Protein AF-A0A243AFG1-F1 (afdb_monomer)

Solvent-accessible surface area (backbone atoms only — not comparable to full-atom values): 8246 Å² total; per-residue (Å²): 120,69,46,81,43,47,43,67,57,54,41,49,50,52,52,47,51,39,53,42,31,21,44,59,58,39,50,48,55,39,32,75,71,77,38,60,97,51,70,95,40,95,46,45,42,88,86,75,43,73,76,67,78,45,57,26,63,55,66,57,64,52,21,60,51,42,51,52,29,48,79,69,71,42,40,67,60,50,54,55,54,48,70,57,55,64,45,61,28,85,94,53,64,58,50,54,68,64,43,66,40,70,70,80,84,81,62,89,82,59,50,35,62,66,21,51,54,48,36,55,53,51,52,51,42,44,75,74,70,48,55,67,67,60,50,33,56,53,35,33,62,74,74,96

Radius of gyration: 15.35 Å; Cα contacts (8 Å, |Δi|>4): 179; chains: 1; bounding box: 37×32×43 Å

Organism: NCBI:txid339658

Foldseek 3Di:
DKDKD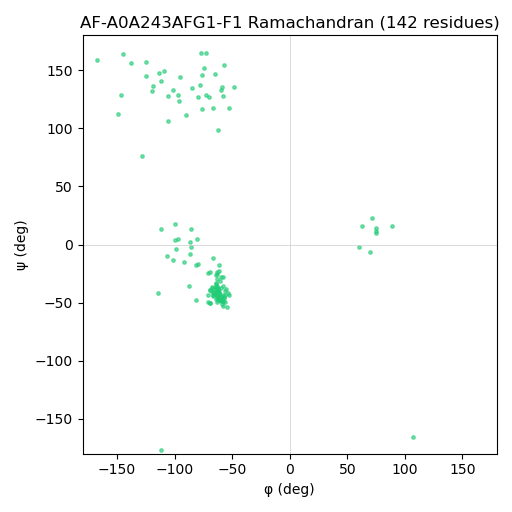FQVVVLVLLVVLCVFQQVVLVQLLQLVLVHAPCPPPPQQDRSRGGNDDGLLNSLDDQLLRCVLCVVVVNNVVSNVQSVQFPQNDDVGRPTDRMGIGRDRDDSPPGHHPSNVVSSVVSVVCVVVVHDPVVVRVVSNVVRD

pLDDT: mean 92.77, std 6.12, range [70.06, 98.12]

Sequence (144 aa):
MSIEVKKEDIIQHGMEIFRSIGAHHVCNVCIKSGNSCCFSCQHLQDGVGCQKRNTACTAWLCGIQSFLFDQIGLLDEWNSFWSEIPGQMFRRDSTPDNVRIKSFIDMKKLDSRGGLLLVERLNSYIQEGGDIGKLERHLSKTYN

Mean predicted aligned error: 3.52 Å

Secondary structure (DSSP, 8-state):
--EEEEHHHHHHHHHHHHHHTTHHHHHHHHHHTT--TTTT-TTEETTTEES---HHHHHPPPHHHHHHHHHTT-HHHHHHHHHT-TT--TTS----SEEEES-PPP-TT--SHHHHHHHHHHHHHHHTT--HHHHHHHHHHHH-

Structure (mmCIF, N/CA/C/O backbone):
data_AF-A0A243AFG1-F1
#
_entry.id   AF-A0A243AFG1-F1
#
loop_
_atom_site.group_PDB
_atom_site.id
_atom_site.type_symbol
_atom_site.label_atom_id
_atom_site.label_alt_id
_atom_site.label_comp_id
_atom_site.label_asym_id
_atom_site.label_entity_id
_atom_site.label_seq_id
_atom_site.pdbx_PDB_ins_code
_atom_site.Cartn_x
_atom_site.Cartn_y
_atom_site.Cartn_z
_atom_site.occupancy
_atom_site.B_iso_or_equiv
_atom_site.auth_seq_id
_atom_site.auth_comp_id
_atom_site.auth_asym_id
_atom_site.auth_atom_id
_atom_site.pdbx_PDB_model_num
ATOM 1 N N . MET A 1 1 ? -21.132 -4.602 17.134 1.00 80.56 1 MET A N 1
ATOM 2 C CA . MET A 1 1 ? -20.334 -4.360 18.356 1.00 80.56 1 MET A CA 1
ATOM 3 C C . MET A 1 1 ? -19.029 -3.726 17.905 1.00 80.56 1 MET A C 1
ATOM 5 O O . MET A 1 1 ? -18.536 -4.153 16.871 1.00 80.56 1 MET A O 1
ATOM 9 N N . SER A 1 2 ? -18.536 -2.688 18.580 1.00 92.06 2 SER A N 1
ATOM 10 C CA . SER A 1 2 ? -17.247 -2.051 18.266 1.00 92.06 2 SER A CA 1
ATOM 11 C C . SER A 1 2 ? -16.270 -2.273 19.414 1.00 92.06 2 SER A C 1
ATOM 13 O O . SER A 1 2 ? -16.694 -2.289 20.570 1.00 92.06 2 SER A O 1
ATOM 15 N N . ILE A 1 3 ? -14.989 -2.390 19.099 1.00 95.81 3 ILE A N 1
ATOM 16 C CA . ILE A 1 3 ? -13.885 -2.488 20.051 1.00 95.81 3 ILE A CA 1
ATOM 17 C C . ILE A 1 3 ? -13.072 -1.195 20.028 1.00 95.81 3 ILE A C 1
ATOM 19 O O . ILE A 1 3 ? -13.001 -0.528 18.999 1.00 95.81 3 ILE A O 1
ATOM 23 N N . GLU A 1 4 ? -12.481 -0.834 21.161 1.00 97.50 4 GLU A N 1
ATOM 24 C CA . GLU A 1 4 ? -11.550 0.288 21.261 1.00 97.50 4 GLU A CA 1
ATOM 25 C C . GLU A 1 4 ? -10.118 -0.242 21.173 1.00 97.50 4 GLU A C 1
ATOM 27 O O . GLU A 1 4 ? -9.767 -1.201 21.860 1.00 97.50 4 GLU A O 1
ATOM 32 N N . VAL A 1 5 ? -9.317 0.345 20.288 1.00 97.38 5 VAL A N 1
ATOM 33 C CA . VAL A 1 5 ? -7.955 -0.102 19.970 1.00 97.38 5 VAL A CA 1
ATOM 34 C C . VAL A 1 5 ? -7.024 1.097 19.848 1.00 97.38 5 VAL A C 1
ATOM 36 O O . VAL A 1 5 ? -7.477 2.206 19.550 1.00 97.38 5 VAL A O 1
ATOM 39 N N . LYS A 1 6 ? -5.719 0.889 20.043 1.00 97.50 6 LYS A N 1
ATOM 40 C CA . LYS A 1 6 ? -4.739 1.961 19.857 1.00 97.50 6 LYS A CA 1
ATOM 41 C C . LYS A 1 6 ? -4.489 2.213 18.376 1.00 97.50 6 LYS A C 1
ATOM 43 O O . LYS A 1 6 ? -4.456 1.284 17.567 1.00 97.50 6 LYS A O 1
ATOM 48 N N . LYS A 1 7 ? -4.238 3.471 18.024 1.00 95.38 7 LYS A N 1
ATOM 49 C CA . LYS A 1 7 ? -3.819 3.882 16.676 1.00 95.38 7 LYS A CA 1
ATOM 50 C C . LYS A 1 7 ? -2.595 3.107 16.189 1.00 95.38 7 LYS A C 1
ATOM 52 O O . LYS A 1 7 ? -2.541 2.699 15.032 1.00 95.38 7 LYS A O 1
ATOM 57 N N . GLU A 1 8 ? -1.618 2.893 17.062 1.00 94.94 8 GLU A N 1
ATOM 58 C CA . GLU A 1 8 ? -0.391 2.170 16.731 1.00 94.94 8 GLU A CA 1
ATOM 59 C C . GLU A 1 8 ? -0.685 0.717 16.344 1.00 94.94 8 GLU A C 1
ATOM 61 O O . GLU A 1 8 ? -0.089 0.220 15.390 1.00 94.94 8 GLU A O 1
ATOM 66 N N . ASP A 1 9 ? -1.651 0.074 17.006 1.00 97.00 9 ASP A N 1
ATOM 67 C CA . ASP A 1 9 ? -2.072 -1.295 16.694 1.00 97.00 9 ASP A CA 1
ATOM 68 C C . ASP A 1 9 ? -2.765 -1.358 15.321 1.00 97.00 9 ASP A C 1
ATOM 70 O O . ASP A 1 9 ? -2.541 -2.293 14.556 1.00 97.00 9 ASP A O 1
ATOM 74 N N . ILE A 1 10 ? -3.543 -0.330 14.951 1.00 96.81 10 ILE A N 1
ATOM 75 C CA . ILE A 1 10 ? -4.162 -0.211 13.617 1.00 96.81 10 ILE A CA 1
ATOM 76 C C . ILE A 1 10 ? -3.102 -0.068 12.520 1.00 96.81 10 ILE A C 1
ATOM 78 O O . ILE A 1 10 ? -3.161 -0.757 11.498 1.00 96.81 10 ILE A O 1
ATOM 82 N N . ILE A 1 11 ? -2.118 0.813 12.725 1.00 95.19 11 ILE A N 1
ATOM 83 C CA . ILE A 1 11 ? -1.006 0.996 11.783 1.00 95.19 11 ILE A CA 1
ATOM 84 C C . ILE A 1 11 ? -0.215 -0.309 11.655 1.00 95.19 11 ILE A C 1
ATOM 86 O O . ILE A 1 11 ? 0.086 -0.738 10.540 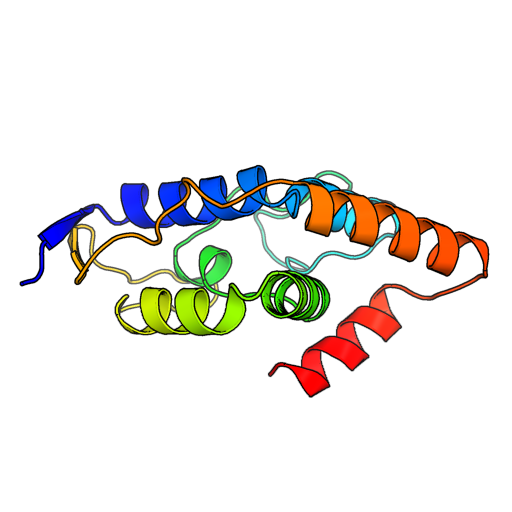1.00 95.19 11 ILE A O 1
ATOM 90 N N . GLN A 1 12 ? 0.095 -0.956 12.780 1.00 96.50 12 GLN A N 1
ATOM 91 C CA . GLN A 1 12 ? 0.848 -2.205 12.807 1.00 96.50 12 GLN A CA 1
ATOM 92 C C . GLN A 1 12 ? 0.096 -3.329 12.082 1.00 96.50 12 GLN A C 1
ATOM 94 O O . GLN A 1 12 ? 0.692 -3.990 11.232 1.00 96.50 12 GLN A O 1
ATOM 99 N N . HIS A 1 13 ? -1.212 -3.470 12.313 1.00 97.62 13 HIS A N 1
ATOM 100 C CA . HIS A 1 13 ? -2.072 -4.431 11.612 1.00 97.62 13 HIS A CA 1
ATOM 101 C C . HIS A 1 13 ? -2.066 -4.212 10.097 1.00 97.62 13 HIS A C 1
ATOM 103 O O . HIS A 1 13 ? -1.829 -5.139 9.322 1.00 97.62 13 HIS A O 1
ATOM 109 N N . GLY A 1 14 ? -2.240 -2.962 9.654 1.00 96.56 14 GLY A N 1
ATOM 110 C CA . GLY A 1 14 ? -2.146 -2.614 8.237 1.00 96.56 14 GLY A CA 1
ATOM 111 C C . GLY A 1 14 ? -0.794 -3.011 7.639 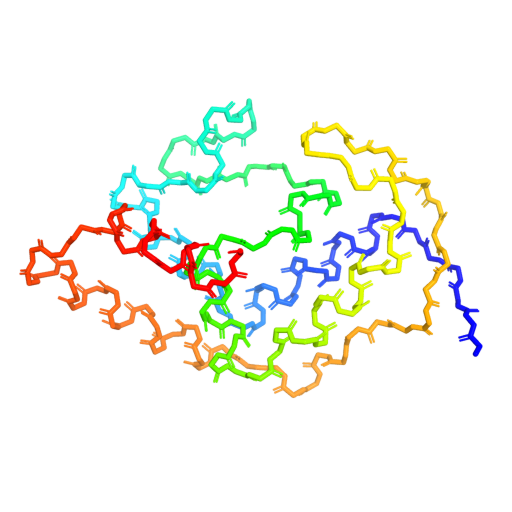1.00 96.56 14 GLY A C 1
ATOM 112 O O . GLY A 1 14 ? -0.730 -3.645 6.588 1.00 96.56 14 GLY A O 1
ATOM 113 N N . MET A 1 15 ? 0.301 -2.703 8.334 1.00 95.38 15 MET A N 1
ATOM 114 C CA . MET A 1 15 ? 1.653 -3.064 7.898 1.00 95.38 15 MET A CA 1
ATOM 115 C C . MET A 1 15 ? 1.893 -4.574 7.849 1.00 95.38 15 MET A C 1
ATOM 117 O O . MET A 1 15 ? 2.623 -5.051 6.976 1.00 95.38 15 MET A O 1
ATOM 121 N N . GLU A 1 16 ? 1.292 -5.335 8.755 1.00 97.00 16 GLU A N 1
ATOM 122 C CA . GLU A 1 16 ? 1.363 -6.792 8.743 1.00 97.00 16 GLU A CA 1
ATOM 123 C C . GLU A 1 16 ? 0.599 -7.390 7.566 1.00 97.00 16 GLU A C 1
ATOM 125 O O . GLU A 1 16 ? 1.135 -8.279 6.911 1.00 97.00 16 GLU A O 1
ATOM 130 N N . ILE A 1 17 ? -0.563 -6.842 7.198 1.00 97.69 17 ILE A N 1
ATOM 131 C CA . ILE A 1 17 ? -1.267 -7.225 5.965 1.00 97.69 17 ILE A CA 1
ATOM 132 C C . ILE A 1 17 ? -0.359 -7.030 4.748 1.00 97.69 17 ILE A C 1
ATOM 134 O O . ILE A 1 17 ? -0.164 -7.971 3.979 1.00 97.69 17 ILE A O 1
ATOM 138 N N . PHE A 1 18 ? 0.276 -5.858 4.609 1.00 95.81 18 PHE A N 1
ATOM 139 C CA . PHE A 1 18 ? 1.233 -5.588 3.524 1.00 95.81 18 PHE A CA 1
ATOM 140 C C . PHE A 1 18 ? 2.373 -6.623 3.465 1.00 95.81 18 PHE A C 1
ATOM 142 O O . PHE A 1 18 ? 2.822 -7.004 2.378 1.00 95.81 18 PHE A O 1
ATOM 149 N N . ARG A 1 19 ? 2.874 -7.076 4.621 1.00 95.38 19 ARG A N 1
ATOM 150 C CA . ARG A 1 19 ? 3.908 -8.121 4.685 1.00 95.38 19 ARG A CA 1
ATOM 151 C C . ARG A 1 19 ? 3.351 -9.471 4.249 1.00 95.38 19 ARG A C 1
ATOM 153 O O . ARG A 1 19 ? 3.939 -10.088 3.362 1.00 95.38 19 ARG A O 1
ATOM 160 N N . SER A 1 20 ? 2.214 -9.873 4.809 1.00 97.62 20 SER A N 1
ATOM 161 C CA . SER A 1 20 ? 1.562 -11.161 4.564 1.00 97.62 20 SER A CA 1
ATOM 162 C C . SER A 1 20 ? 1.188 -11.370 3.101 1.00 97.62 20 SER A C 1
ATOM 164 O O . SER A 1 20 ? 1.376 -12.467 2.590 1.00 97.62 20 SER A O 1
ATOM 166 N N . ILE A 1 21 ? 0.755 -10.319 2.396 1.00 97.88 21 ILE A N 1
ATOM 167 C CA . ILE A 1 21 ? 0.397 -10.405 0.968 1.00 97.88 21 ILE A CA 1
ATOM 168 C C . ILE A 1 21 ? 1.586 -10.208 0.013 1.00 97.88 21 ILE A C 1
ATOM 170 O O . ILE A 1 21 ? 1.415 -10.175 -1.203 1.00 97.88 21 ILE A O 1
ATOM 174 N N . GLY A 1 22 ? 2.807 -10.034 0.533 1.00 96.50 22 GLY A N 1
ATOM 175 C CA . GLY A 1 22 ? 4.009 -9.838 -0.286 1.00 96.50 22 GLY A CA 1
ATOM 176 C C . GLY A 1 22 ? 4.141 -8.447 -0.925 1.00 96.50 22 GLY A C 1
ATOM 177 O O . GLY A 1 22 ? 5.028 -8.233 -1.751 1.00 96.50 22 GLY A O 1
ATOM 178 N N . ALA A 1 23 ? 3.325 -7.466 -0.529 1.00 95.25 23 ALA A N 1
ATOM 179 C CA . ALA A 1 23 ? 3.346 -6.120 -1.108 1.00 95.25 23 ALA A CA 1
ATOM 180 C C . ALA A 1 23 ? 4.676 -5.376 -0.875 1.00 95.25 23 ALA A C 1
ATOM 182 O O . ALA A 1 23 ? 5.068 -4.521 -1.665 1.00 95.25 23 ALA A O 1
ATOM 183 N N . HIS A 1 24 ? 5.418 -5.722 0.178 1.00 92.06 24 HIS A N 1
ATOM 184 C CA . HIS A 1 24 ? 6.757 -5.179 0.422 1.00 92.06 24 HIS A CA 1
ATOM 185 C C . HIS A 1 24 ? 7.773 -5.566 -0.671 1.00 92.06 24 HIS A C 1
ATOM 187 O O . HIS A 1 24 ? 8.633 -4.753 -1.017 1.00 92.06 24 HIS A O 1
ATOM 193 N N . HIS A 1 25 ? 7.653 -6.755 -1.274 1.00 95.19 25 HIS A N 1
ATOM 194 C CA . HIS A 1 25 ? 8.477 -7.137 -2.423 1.00 95.19 25 HIS A CA 1
ATOM 195 C C . HIS A 1 25 ? 8.108 -6.327 -3.671 1.00 95.19 25 HIS A C 1
ATOM 197 O O . HIS A 1 25 ? 8.999 -5.881 -4.391 1.00 95.19 25 HIS A O 1
ATOM 203 N N . VAL A 1 26 ? 6.814 -6.066 -3.881 1.00 95.69 26 VAL A N 1
ATOM 204 C CA . VAL A 1 26 ? 6.317 -5.210 -4.971 1.00 95.69 26 VAL A CA 1
ATOM 205 C C . VAL A 1 26 ? 6.877 -3.792 -4.839 1.00 95.69 26 VAL A C 1
ATOM 207 O O . VAL A 1 26 ? 7.451 -3.260 -5.788 1.00 95.69 26 VAL A O 1
ATOM 210 N N . CYS A 1 27 ? 6.819 -3.207 -3.639 1.00 92.81 27 CYS A N 1
ATOM 211 C CA . CYS A 1 27 ? 7.425 -1.903 -3.362 1.00 92.81 27 CYS A CA 1
ATOM 212 C C . CYS A 1 27 ? 8.928 -1.879 -3.683 1.00 92.81 27 CYS A C 1
ATOM 214 O O . CYS A 1 27 ? 9.415 -0.894 -4.232 1.00 92.81 27 CYS A O 1
ATOM 216 N N . ASN A 1 28 ? 9.660 -2.954 -3.374 1.00 92.62 28 ASN A N 1
ATOM 217 C CA . ASN A 1 28 ? 11.095 -3.048 -3.649 1.00 92.62 28 ASN A CA 1
ATOM 218 C C . ASN A 1 28 ? 11.407 -2.980 -5.154 1.00 92.62 28 ASN A C 1
ATOM 220 O O . ASN A 1 28 ? 12.381 -2.340 -5.545 1.00 92.62 28 ASN A O 1
ATOM 224 N N . VAL A 1 29 ? 10.571 -3.585 -6.007 1.00 94.44 29 VAL A N 1
ATOM 225 C CA . VAL A 1 29 ? 10.711 -3.475 -7.471 1.00 94.44 29 VAL A CA 1
ATOM 226 C C . VAL A 1 29 ? 10.562 -2.020 -7.916 1.00 94.44 29 VAL A C 1
ATOM 228 O O . VAL A 1 29 ? 11.408 -1.510 -8.653 1.00 94.44 29 VAL A O 1
ATOM 231 N N . CYS A 1 30 ? 9.539 -1.321 -7.418 1.00 92.56 30 CYS A N 1
ATOM 232 C CA . CYS A 1 30 ? 9.322 0.091 -7.735 1.00 92.56 30 CYS A CA 1
ATOM 233 C C . CYS A 1 30 ? 10.505 0.965 -7.293 1.00 92.56 30 CYS A C 1
ATOM 235 O O . CYS A 1 30 ? 11.023 1.739 -8.098 1.00 92.56 30 CYS A O 1
ATOM 237 N N . ILE A 1 31 ? 10.976 0.790 -6.053 1.00 90.31 31 ILE A N 1
ATOM 238 C CA . ILE A 1 31 ? 12.087 1.560 -5.468 1.00 90.31 31 ILE A CA 1
ATOM 239 C C . ILE A 1 31 ? 13.380 1.355 -6.258 1.00 90.31 31 ILE A C 1
ATOM 241 O O . ILE A 1 31 ? 14.041 2.330 -6.612 1.00 90.31 31 ILE A O 1
ATOM 245 N N . LYS A 1 32 ? 13.721 0.106 -6.598 1.00 89.81 32 LYS A N 1
ATOM 246 C CA . LYS A 1 32 ? 14.893 -0.212 -7.433 1.00 89.81 32 LYS A CA 1
ATOM 247 C C . LYS A 1 32 ? 14.787 0.353 -8.847 1.00 89.81 32 LYS A C 1
ATOM 249 O O . LYS A 1 32 ? 15.806 0.650 -9.458 1.00 89.81 32 LYS A O 1
ATOM 254 N N . SER A 1 33 ? 13.566 0.549 -9.335 1.00 87.00 33 SER A N 1
ATOM 255 C CA . SER A 1 33 ? 13.280 1.194 -10.620 1.00 87.00 33 SER A CA 1
ATOM 256 C C . SER A 1 33 ? 13.216 2.726 -10.517 1.00 87.00 33 SER A C 1
ATOM 258 O O . SER A 1 33 ? 12.683 3.376 -11.413 1.00 87.00 33 SER A O 1
ATOM 260 N N . GLY A 1 34 ? 13.681 3.319 -9.410 1.00 84.62 34 GLY A N 1
ATOM 261 C CA . GLY A 1 34 ? 13.701 4.769 -9.192 1.00 84.62 34 GLY A CA 1
ATOM 262 C C . GLY A 1 34 ? 12.340 5.394 -8.870 1.00 84.62 34 GLY A C 1
ATOM 263 O O . GLY A 1 34 ? 12.199 6.612 -8.931 1.00 84.62 34 GLY A O 1
ATOM 264 N N . ASN A 1 35 ? 11.327 4.589 -8.535 1.00 86.00 35 ASN A N 1
ATOM 265 C C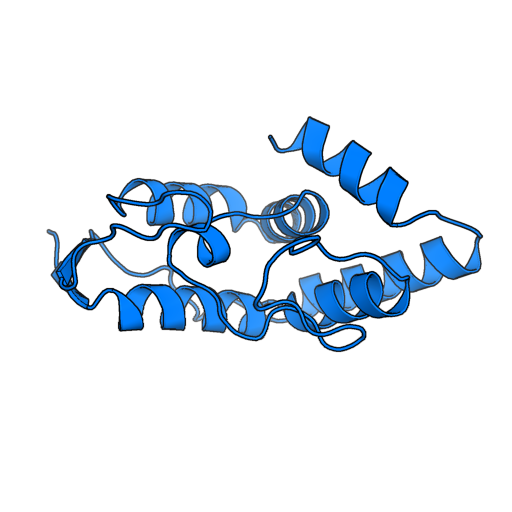A . ASN A 1 35 ? 9.969 5.053 -8.255 1.00 86.00 35 ASN A CA 1
ATOM 266 C C . ASN A 1 35 ? 9.606 4.868 -6.775 1.00 86.00 35 ASN A C 1
ATOM 268 O O . ASN A 1 35 ? 9.907 3.849 -6.162 1.00 86.00 35 ASN A O 1
ATOM 272 N N . SER A 1 36 ? 8.897 5.834 -6.189 1.00 83.19 36 SER A N 1
ATOM 273 C CA . SER A 1 36 ? 8.393 5.723 -4.817 1.00 83.19 36 SER A CA 1
ATOM 274 C C . SER A 1 36 ? 7.062 6.443 -4.665 1.00 83.19 36 SER A C 1
ATOM 276 O O . SER A 1 36 ? 6.952 7.634 -4.951 1.00 83.19 36 SER A O 1
ATOM 278 N N . CYS A 1 37 ? 6.065 5.748 -4.120 1.00 81.50 37 CYS A N 1
ATOM 279 C CA . CYS A 1 37 ? 4.783 6.350 -3.749 1.00 81.50 37 CYS A CA 1
ATOM 280 C C . CYS A 1 37 ? 4.912 7.353 -2.584 1.00 81.50 37 CYS A C 1
ATOM 282 O O . CYS A 1 37 ? 3.996 8.122 -2.313 1.00 81.50 37 CYS A O 1
ATOM 284 N N . CYS A 1 38 ? 6.068 7.391 -1.912 1.00 81.00 38 CYS A N 1
ATOM 285 C CA . CYS A 1 38 ? 6.391 8.343 -0.850 1.00 81.00 38 CYS A CA 1
ATOM 286 C C . CYS A 1 38 ? 7.264 9.514 -1.333 1.00 81.00 38 CYS A C 1
ATOM 288 O O . CYS A 1 38 ? 7.886 10.178 -0.502 1.00 81.00 38 CYS A O 1
ATOM 290 N N . PHE A 1 39 ? 7.342 9.769 -2.645 1.00 80.69 39 PHE A N 1
ATOM 291 C CA . PHE A 1 39 ? 8.142 10.858 -3.215 1.00 80.69 39 PHE A CA 1
ATOM 292 C C . PHE A 1 39 ? 7.892 12.200 -2.498 1.00 80.69 39 PHE A C 1
ATOM 294 O O . PHE A 1 39 ? 6.756 12.553 -2.173 1.00 80.69 39 PHE A O 1
ATOM 301 N N . SER A 1 40 ? 8.967 12.938 -2.202 1.00 79.31 40 SER A N 1
ATOM 302 C CA . SER A 1 40 ? 8.950 14.189 -1.419 1.00 79.31 40 SER A CA 1
ATOM 303 C C . SER A 1 40 ? 8.482 14.067 0.042 1.00 79.31 40 SER A C 1
ATOM 305 O O . SER A 1 40 ? 8.120 15.074 0.651 1.00 79.31 40 SER A O 1
ATOM 307 N N . CYS A 1 41 ? 8.423 12.867 0.625 1.00 83.75 41 CYS A N 1
ATOM 308 C CA . CYS A 1 41 ? 8.226 12.697 2.066 1.00 83.75 41 CYS A CA 1
ATOM 309 C C . CYS A 1 41 ? 9.572 12.786 2.799 1.00 83.75 41 CYS A C 1
ATOM 311 O O . CYS A 1 41 ? 10.517 12.110 2.411 1.00 83.75 41 CYS A O 1
ATOM 313 N N . GLN A 1 42 ? 9.644 13.528 3.909 1.00 85.62 42 GLN A N 1
ATOM 314 C CA . GLN A 1 42 ? 10.859 13.621 4.742 1.00 85.62 42 GLN A CA 1
ATOM 315 C C . GLN A 1 42 ? 11.304 12.278 5.352 1.00 85.62 42 GLN A C 1
ATOM 317 O O . GLN A 1 42 ? 12.426 12.147 5.823 1.00 85.62 42 GLN A O 1
ATOM 322 N N . HIS A 1 43 ? 10.404 11.291 5.389 1.00 86.62 43 HIS A N 1
ATOM 323 C CA . HIS A 1 43 ? 10.682 9.943 5.882 1.00 86.62 43 HIS A CA 1
ATOM 324 C C . HIS A 1 43 ? 11.016 8.961 4.751 1.00 86.62 43 HIS A C 1
ATOM 326 O O . HIS A 1 43 ? 11.120 7.765 5.009 1.00 86.62 43 HIS A O 1
ATOM 332 N N . LEU A 1 44 ? 11.119 9.413 3.498 1.00 84.50 44 LEU A N 1
ATOM 333 C CA . LEU A 1 44 ? 11.610 8.585 2.399 1.00 84.50 44 LEU A CA 1
ATOM 334 C C . LEU A 1 44 ? 13.139 8.545 2.450 1.00 84.50 44 LEU A C 1
ATOM 336 O O . LEU A 1 44 ? 13.783 9.588 2.460 1.00 84.50 44 LEU A O 1
ATOM 340 N N . GLN A 1 45 ? 13.702 7.341 2.446 1.00 86.75 45 GLN A N 1
ATOM 341 C CA . GLN A 1 45 ? 15.125 7.122 2.229 1.00 86.75 45 GLN A CA 1
ATOM 342 C C . GLN A 1 45 ? 15.337 6.549 0.825 1.00 86.75 45 GLN A C 1
ATOM 344 O O . GLN A 1 45 ? 14.711 5.549 0.455 1.00 86.75 45 GLN A O 1
ATOM 349 N N . ASP A 1 46 ? 16.224 7.176 0.055 1.00 80.69 46 ASP A N 1
ATOM 350 C CA . ASP A 1 46 ? 16.528 6.769 -1.316 1.00 80.69 46 ASP A CA 1
ATOM 351 C C . ASP A 1 46 ? 17.045 5.329 -1.372 1.00 80.69 46 ASP A C 1
ATOM 353 O O . ASP A 1 46 ? 17.846 4.898 -0.542 1.00 80.69 46 ASP A O 1
ATOM 357 N N . GLY A 1 47 ? 16.530 4.554 -2.330 1.00 78.50 47 GLY A N 1
ATOM 358 C CA . GLY A 1 47 ? 16.867 3.137 -2.500 1.00 78.50 47 GLY A CA 1
ATOM 359 C C . GLY A 1 47 ? 16.338 2.191 -1.411 1.00 78.50 47 GLY A C 1
ATOM 360 O O . GLY A 1 47 ? 16.453 0.980 -1.574 1.00 78.50 47 GLY A O 1
ATOM 361 N N . VAL A 1 48 ? 15.728 2.707 -0.336 1.00 82.69 48 VAL A N 1
ATOM 362 C CA . VAL A 1 48 ? 15.201 1.901 0.783 1.00 82.69 48 VAL A CA 1
ATOM 363 C C . VAL A 1 48 ? 13.678 1.991 0.883 1.00 82.69 48 VAL A C 1
ATOM 365 O O . VAL A 1 48 ? 13.012 0.981 1.098 1.00 82.69 48 VAL A O 1
ATOM 368 N N . GLY A 1 49 ? 13.105 3.183 0.703 1.00 82.44 49 GLY A N 1
ATOM 369 C CA . GLY A 1 49 ? 11.670 3.431 0.835 1.00 82.44 49 GLY A CA 1
ATOM 370 C C . GLY A 1 49 ? 11.295 4.204 2.102 1.00 82.44 49 GLY A C 1
ATOM 371 O O . GLY A 1 49 ? 12.126 4.850 2.742 1.00 82.44 49 GLY A O 1
ATOM 372 N N . CYS A 1 50 ? 10.004 4.200 2.435 1.00 85.12 50 CYS A N 1
ATOM 373 C CA . CYS A 1 50 ? 9.470 4.946 3.573 1.00 85.12 50 CYS A CA 1
ATOM 374 C C . CYS A 1 50 ? 9.909 4.337 4.911 1.00 85.12 50 CYS A C 1
ATOM 376 O O . CYS A 1 50 ? 9.656 3.165 5.168 1.00 85.12 50 CYS A O 1
ATOM 378 N N . GLN A 1 51 ? 10.496 5.163 5.775 1.00 85.88 51 GLN A N 1
ATOM 379 C CA . GLN A 1 51 ? 10.986 4.782 7.102 1.00 85.88 51 GLN A CA 1
ATOM 380 C C . GLN A 1 51 ? 9.943 4.977 8.209 1.00 85.88 51 GLN A C 1
ATOM 382 O O . GLN A 1 51 ? 10.104 4.464 9.313 1.00 85.88 51 GLN A O 1
ATOM 387 N N . LYS A 1 52 ? 8.869 5.731 7.943 1.00 85.12 52 LYS A N 1
ATOM 388 C CA . LYS A 1 52 ? 7.803 5.983 8.917 1.00 85.12 52 LYS A CA 1
ATOM 389 C C . LYS A 1 52 ? 6.460 6.173 8.228 1.00 85.12 52 LYS A C 1
ATOM 391 O O . LYS A 1 52 ? 6.234 7.1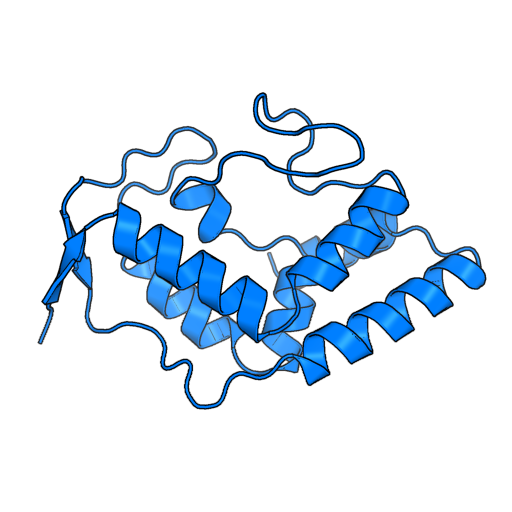83 7.560 1.00 85.12 52 LYS A O 1
ATOM 396 N N . ARG A 1 53 ? 5.555 5.218 8.440 1.00 86.62 53 ARG A N 1
ATOM 397 C CA . ARG A 1 53 ? 4.152 5.332 8.041 1.00 86.62 53 ARG A CA 1
ATOM 398 C C . ARG A 1 53 ? 3.310 5.824 9.211 1.00 86.62 53 ARG A C 1
ATOM 400 O O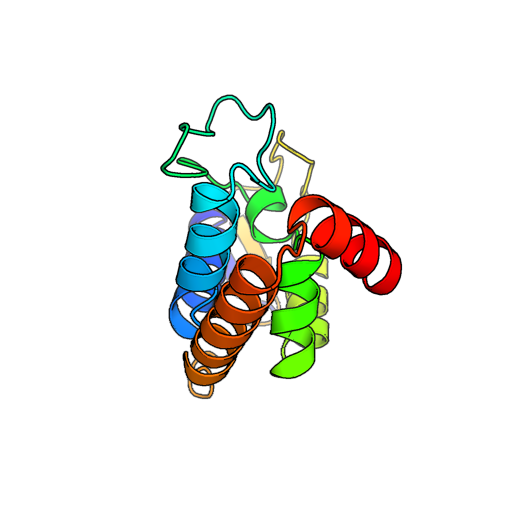 . ARG A 1 53 ? 3.588 5.524 10.366 1.00 86.62 53 ARG A O 1
ATOM 407 N N . ASN A 1 54 ? 2.313 6.626 8.877 1.00 89.88 54 ASN A N 1
ATOM 408 C CA . ASN A 1 54 ? 1.252 7.050 9.775 1.00 89.88 54 ASN A CA 1
ATOM 409 C C . ASN A 1 54 ? -0.068 6.407 9.311 1.00 89.88 54 ASN A C 1
ATOM 411 O O . ASN A 1 54 ? -0.060 5.646 8.340 1.00 89.88 54 ASN A O 1
ATOM 415 N N . THR A 1 55 ? -1.188 6.714 9.958 1.00 92.44 55 THR A N 1
ATOM 416 C CA . THR A 1 55 ? -2.504 6.150 9.621 1.00 92.44 55 THR A CA 1
ATOM 417 C C . THR A 1 55 ? -2.851 6.374 8.147 1.00 92.44 55 THR A C 1
ATOM 419 O O . THR A 1 55 ? -3.057 5.411 7.415 1.00 92.44 55 THR A O 1
ATOM 422 N N . ALA A 1 56 ? -2.794 7.620 7.664 1.00 90.56 56 ALA A N 1
ATOM 423 C CA . ALA A 1 56 ? -3.114 7.953 6.272 1.00 90.56 56 ALA A CA 1
ATOM 424 C C . ALA A 1 56 ? -2.163 7.291 5.255 1.00 90.56 56 ALA A C 1
ATOM 426 O O . ALA A 1 56 ? -2.601 6.792 4.225 1.00 90.56 56 ALA A O 1
ATOM 427 N N . CYS A 1 57 ? -0.857 7.255 5.539 1.00 89.12 57 CYS A N 1
ATOM 428 C CA . CYS A 1 57 ? 0.136 6.599 4.684 1.00 89.12 57 CYS A CA 1
ATOM 429 C C . CYS A 1 57 ? 0.005 5.073 4.684 1.00 89.12 57 CYS A C 1
ATOM 431 O O . CYS A 1 57 ? 0.528 4.423 3.781 1.00 89.12 57 CYS A O 1
ATOM 433 N N . THR A 1 58 ? -0.587 4.502 5.734 1.00 92.50 58 THR A N 1
ATOM 434 C CA . THR A 1 58 ? -0.852 3.066 5.804 1.00 92.50 58 THR A CA 1
ATOM 435 C C . THR A 1 58 ? -2.115 2.751 5.029 1.00 92.50 58 THR A C 1
ATOM 437 O O . THR A 1 58 ? -2.045 1.871 4.190 1.00 92.50 58 THR A O 1
ATOM 440 N N . ALA A 1 59 ? -3.197 3.504 5.248 1.00 94.19 59 ALA A N 1
ATOM 441 C CA . ALA A 1 59 ? -4.491 3.344 4.588 1.00 94.19 59 ALA A CA 1
ATOM 442 C C . ALA A 1 59 ? -4.442 3.540 3.069 1.00 94.19 59 ALA A C 1
ATOM 444 O O . ALA A 1 59 ? -5.078 2.802 2.317 1.00 94.19 59 ALA A O 1
ATOM 445 N N . TRP A 1 60 ? -3.692 4.544 2.616 1.00 92.31 60 TRP A N 1
ATOM 446 C CA . TRP A 1 60 ? -3.620 4.890 1.205 1.00 92.31 60 TRP A CA 1
ATOM 447 C C . TRP A 1 60 ? -2.804 3.866 0.408 1.00 92.31 60 TRP A C 1
ATOM 449 O O . TRP A 1 60 ? -1.653 3.565 0.740 1.00 92.31 60 TRP A O 1
ATOM 459 N N . LEU A 1 61 ? -3.399 3.381 -0.681 1.00 93.94 61 LEU A N 1
ATOM 460 C CA . LEU A 1 61 ? -2.769 2.495 -1.652 1.00 93.94 61 LEU A CA 1
ATOM 461 C C . LEU A 1 61 ? -2.349 3.304 -2.884 1.00 93.94 61 LEU A C 1
ATOM 463 O O . LEU A 1 61 ? -3.136 4.081 -3.424 1.00 93.94 61 LEU A O 1
ATOM 467 N N . CYS A 1 62 ? -1.118 3.109 -3.362 1.00 93.69 62 CYS A N 1
ATOM 468 C CA . CYS A 1 62 ? -0.767 3.559 -4.712 1.00 93.69 62 CYS A CA 1
ATOM 469 C C . CYS A 1 62 ? -1.436 2.655 -5.764 1.00 93.69 62 CYS A C 1
ATOM 471 O O . CYS A 1 62 ? -1.858 1.549 -5.443 1.00 93.69 62 CYS A O 1
ATOM 473 N N . GLY A 1 63 ? -1.493 3.066 -7.029 1.00 95.69 63 GLY A N 1
ATOM 474 C CA . GLY A 1 63 ? -2.171 2.331 -8.101 1.00 95.69 63 GLY A CA 1
ATOM 475 C C . GLY A 1 63 ? -1.735 0.867 -8.240 1.00 95.69 63 GLY A C 1
ATOM 476 O O . GLY A 1 63 ? -2.582 -0.013 -8.367 1.00 95.69 63 GLY A O 1
ATOM 477 N N . ILE A 1 64 ? -0.433 0.575 -8.158 1.00 96.69 64 ILE A N 1
ATOM 478 C CA . ILE A 1 64 ? 0.090 -0.805 -8.167 1.00 96.69 64 ILE A CA 1
ATOM 479 C C . ILE A 1 64 ? -0.364 -1.595 -6.929 1.00 96.69 64 ILE A C 1
ATOM 481 O O . ILE A 1 64 ? -0.643 -2.790 -7.026 1.00 96.69 64 ILE A O 1
ATOM 485 N N . GLN A 1 65 ? -0.446 -0.951 -5.763 1.00 96.44 65 GLN A N 1
ATOM 486 C CA . GLN A 1 65 ? -0.945 -1.594 -4.546 1.00 96.44 65 GLN A CA 1
ATOM 487 C C . GLN A 1 65 ? -2.451 -1.839 -4.639 1.00 96.44 65 GLN A C 1
ATOM 489 O O . GLN A 1 65 ? -2.880 -2.943 -4.330 1.00 96.44 65 GLN A O 1
ATOM 494 N N . SER A 1 66 ? -3.237 -0.881 -5.133 1.00 97.81 66 SER A N 1
ATOM 495 C CA . SER A 1 66 ? -4.670 -1.073 -5.375 1.00 97.81 66 SER A CA 1
ATOM 496 C C . SER A 1 66 ? -4.917 -2.229 -6.340 1.00 97.81 66 SER A C 1
ATOM 498 O O . SER A 1 66 ? -5.739 -3.090 -6.050 1.00 97.81 66 SER A O 1
ATOM 500 N N . PHE A 1 67 ? -4.127 -2.318 -7.416 1.00 97.88 67 PHE A N 1
ATOM 501 C CA . PHE A 1 67 ? -4.151 -3.462 -8.324 1.00 97.88 67 PHE A CA 1
ATOM 502 C C . PHE A 1 67 ? -3.855 -4.779 -7.598 1.00 97.88 67 PHE A C 1
ATOM 504 O O . PHE A 1 67 ? -4.602 -5.736 -7.747 1.00 97.88 67 PHE A O 1
ATOM 511 N N . LEU A 1 68 ? -2.801 -4.851 -6.777 1.00 97.81 68 LEU A N 1
ATOM 512 C CA . LEU A 1 68 ? -2.512 -6.063 -6.004 1.00 97.81 68 LEU A CA 1
ATOM 513 C C . LEU A 1 68 ? -3.686 -6.457 -5.098 1.00 97.81 68 LEU A C 1
ATOM 515 O O . LEU A 1 68 ? -4.073 -7.621 -5.084 1.00 97.81 68 LEU A O 1
ATOM 519 N N . PHE A 1 69 ? -4.224 -5.499 -4.343 1.00 97.81 69 PHE A N 1
ATOM 520 C CA . PHE A 1 69 ? -5.326 -5.725 -3.409 1.00 97.81 69 PHE A CA 1
ATOM 521 C C . PHE A 1 69 ? -6.594 -6.194 -4.128 1.00 97.81 69 PHE A C 1
ATOM 523 O O . PHE A 1 69 ? -7.272 -7.086 -3.626 1.00 97.81 69 PHE A O 1
ATOM 530 N N . ASP A 1 70 ? -6.888 -5.645 -5.304 1.00 97.62 70 ASP A N 1
ATOM 531 C CA . ASP A 1 70 ? -7.992 -6.087 -6.158 1.00 97.62 70 ASP A CA 1
ATOM 532 C C . ASP A 1 70 ? -7.797 -7.534 -6.627 1.00 97.62 70 ASP A C 1
ATOM 534 O O . ASP A 1 70 ? -8.661 -8.384 -6.423 1.00 97.62 70 ASP A O 1
ATOM 538 N N . GLN A 1 71 ? -6.612 -7.858 -7.153 1.00 96.56 71 GLN A N 1
ATOM 539 C CA . GLN A 1 71 ? -6.316 -9.192 -7.687 1.00 96.56 71 GLN A CA 1
ATOM 540 C C . GLN A 1 71 ? -6.383 -10.311 -6.640 1.00 96.56 71 GLN A C 1
ATOM 542 O O . GLN A 1 71 ? -6.586 -11.471 -6.999 1.00 96.56 71 GLN A O 1
ATOM 547 N N . ILE A 1 72 ? -6.212 -9.984 -5.357 1.00 96.50 72 ILE A N 1
ATOM 548 C CA . ILE A 1 72 ? -6.353 -10.938 -4.248 1.00 96.50 72 ILE A CA 1
ATOM 549 C C . ILE A 1 72 ? -7.711 -10.838 -3.533 1.00 96.50 72 ILE A C 1
ATOM 551 O O . ILE A 1 72 ? -7.918 -11.529 -2.539 1.00 96.50 72 ILE A O 1
ATOM 555 N N . GLY A 1 73 ? -8.626 -9.989 -4.014 1.00 96.50 73 GLY A N 1
ATOM 556 C CA . GLY A 1 73 ? -9.966 -9.810 -3.447 1.00 96.50 73 GLY A CA 1
ATOM 557 C C . GLY A 1 73 ? -10.007 -9.092 -2.093 1.00 96.50 73 GLY A C 1
ATOM 558 O O . GLY A 1 73 ? -10.964 -9.272 -1.347 1.00 96.50 73 GLY A O 1
ATOM 559 N N . LEU A 1 74 ? -8.980 -8.306 -1.754 1.00 97.44 74 LEU A N 1
ATOM 560 C CA . LEU A 1 74 ? -8.839 -7.614 -0.464 1.00 97.44 74 LEU A CA 1
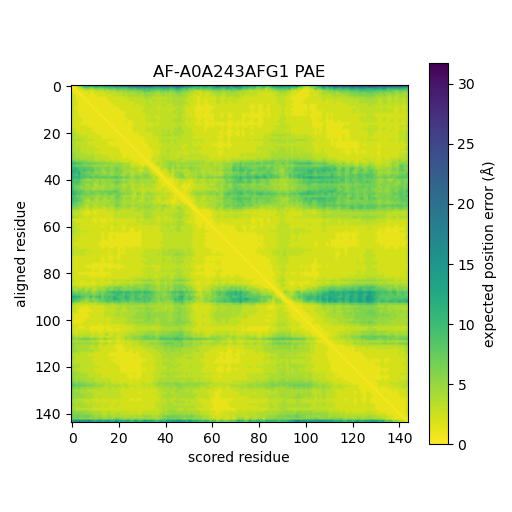ATOM 561 C C . LEU A 1 74 ? -9.208 -6.121 -0.525 1.00 97.44 74 LEU A C 1
ATOM 563 O O . LEU A 1 74 ? -9.356 -5.486 0.517 1.00 97.44 74 LEU A O 1
ATOM 567 N N . LEU A 1 75 ? -9.343 -5.536 -1.720 1.00 97.31 75 LEU A N 1
ATOM 568 C CA . LEU A 1 75 ? -9.497 -4.085 -1.888 1.00 97.31 75 LEU A CA 1
ATOM 569 C C . LEU A 1 75 ? -10.732 -3.513 -1.171 1.00 97.31 75 LEU A C 1
ATOM 571 O O . LEU A 1 75 ? -10.614 -2.522 -0.450 1.00 97.31 75 LEU A O 1
ATOM 575 N N . ASP A 1 76 ? -11.896 -4.146 -1.313 1.00 96.94 76 ASP A N 1
ATOM 576 C CA . ASP A 1 76 ? -13.137 -3.660 -0.694 1.00 96.94 76 ASP A CA 1
ATOM 577 C C . ASP A 1 76 ? -13.108 -3.762 0.833 1.00 96.94 76 ASP A C 1
ATOM 579 O O . ASP A 1 76 ? -13.543 -2.844 1.534 1.00 96.94 76 ASP A O 1
ATOM 583 N N . GLU A 1 77 ? -12.566 -4.860 1.364 1.00 97.25 77 GLU A N 1
ATOM 584 C CA . GLU A 1 77 ? -12.408 -5.055 2.806 1.00 97.25 77 GLU A CA 1
ATOM 585 C C . GLU A 1 77 ? -11.410 -4.045 3.384 1.00 97.25 77 GLU A C 1
ATOM 587 O O . GLU A 1 77 ? -11.675 -3.432 4.419 1.00 97.25 77 GLU A O 1
ATOM 592 N N . TRP A 1 78 ? -10.304 -3.803 2.676 1.00 97.75 78 TRP A N 1
ATOM 593 C CA . TRP A 1 78 ? -9.325 -2.782 3.027 1.00 97.75 78 TRP A CA 1
ATOM 594 C C . TRP A 1 78 ? -9.954 -1.390 3.097 1.00 97.75 78 TRP A C 1
ATOM 596 O O . TRP A 1 78 ? -9.860 -0.717 4.125 1.00 97.75 78 TRP A O 1
ATOM 606 N N . ASN A 1 79 ? -10.649 -0.976 2.037 1.00 96.69 79 ASN A N 1
ATOM 607 C CA . ASN A 1 79 ? -11.312 0.325 1.979 1.00 96.69 79 ASN A CA 1
ATOM 608 C C . ASN A 1 79 ? -12.385 0.459 3.065 1.00 96.69 79 ASN A C 1
ATOM 610 O O . ASN A 1 79 ? -12.475 1.497 3.723 1.00 96.69 79 ASN A O 1
ATOM 614 N N . SER A 1 80 ? -13.156 -0.604 3.305 1.00 97.00 80 SER A N 1
ATOM 615 C CA . SER A 1 80 ? -14.175 -0.636 4.356 1.00 97.00 80 SER A CA 1
ATOM 616 C C . SER A 1 80 ? -13.556 -0.463 5.742 1.00 97.00 80 SER A C 1
ATOM 618 O O . SER A 1 80 ? -14.016 0.385 6.503 1.00 97.00 80 SER A O 1
ATOM 620 N N . PHE A 1 81 ? -12.484 -1.198 6.052 1.00 97.25 81 PHE A N 1
ATOM 621 C CA . PHE A 1 81 ? -11.769 -1.091 7.324 1.00 97.25 81 PHE A CA 1
ATOM 622 C C . PHE A 1 81 ? -11.237 0.326 7.555 1.00 97.25 81 PHE A C 1
ATOM 624 O O . PHE A 1 81 ? -11.509 0.932 8.591 1.00 97.25 81 PHE A O 1
ATOM 631 N N . TRP A 1 82 ? -10.527 0.892 6.574 1.00 96.38 82 TRP A N 1
ATOM 632 C CA . TRP A 1 82 ? -9.951 2.227 6.722 1.00 96.38 82 TRP A CA 1
ATOM 633 C C . TRP A 1 82 ? -11.002 3.335 6.718 1.00 96.38 82 TRP A C 1
ATOM 635 O O . TRP A 1 82 ? -10.764 4.365 7.339 1.00 96.38 82 TRP A O 1
ATOM 645 N N . SER A 1 83 ? -12.184 3.142 6.124 1.00 95.06 83 SER A N 1
ATOM 646 C CA . SER A 1 83 ? -13.276 4.127 6.205 1.00 95.06 83 SER A CA 1
ATOM 647 C C . SER A 1 83 ? -13.770 4.378 7.637 1.00 95.06 83 SER A C 1
ATOM 649 O O . SER A 1 83 ? -14.319 5.442 7.922 1.00 95.06 83 SER A O 1
ATOM 651 N N . GLU A 1 84 ? -13.543 3.431 8.555 1.00 94.12 84 GLU A N 1
ATOM 652 C CA . GLU A 1 84 ? -13.908 3.568 9.968 1.00 94.12 84 GLU A CA 1
ATOM 653 C C . GLU A 1 84 ? -12.899 4.409 10.763 1.00 94.12 84 GLU A C 1
ATOM 655 O O . GLU A 1 84 ? -13.214 4.865 11.862 1.00 94.12 84 GLU A O 1
ATOM 660 N N . ILE A 1 85 ? -11.690 4.627 10.233 1.00 95.88 85 ILE A N 1
ATOM 661 C CA . ILE A 1 85 ? -10.595 5.266 10.966 1.00 95.88 85 ILE A CA 1
ATOM 662 C C . ILE A 1 85 ? -10.636 6.790 10.754 1.00 95.88 85 ILE A C 1
ATOM 664 O O . ILE A 1 85 ? -10.362 7.268 9.650 1.00 95.88 85 ILE A O 1
ATOM 668 N N . PRO A 1 86 ? -10.951 7.596 11.782 1.00 93.38 86 PRO A N 1
ATOM 669 C CA . PRO A 1 86 ? -11.043 9.045 11.642 1.00 93.38 86 PRO A CA 1
ATOM 670 C C . PRO A 1 86 ? -9.656 9.697 11.609 1.00 93.38 86 PRO A C 1
ATOM 672 O O . PRO A 1 86 ? -8.667 9.112 12.032 1.00 93.38 86 PRO A O 1
ATOM 675 N N . GLY A 1 87 ? -9.581 10.956 11.174 1.00 89.56 87 GLY A N 1
ATOM 676 C CA . GLY A 1 87 ? -8.362 11.764 11.324 1.00 89.56 87 GLY A CA 1
ATOM 677 C C . GLY A 1 87 ? -7.219 11.419 10.361 1.00 89.56 87 GLY A C 1
ATOM 678 O O . GLY A 1 87 ? -6.119 11.968 10.497 1.00 89.56 87 GLY A O 1
ATOM 679 N N . GLN A 1 88 ? -7.480 10.577 9.357 1.00 88.50 88 GLN A N 1
ATOM 680 C CA . GLN A 1 88 ? -6.575 10.335 8.237 1.00 88.50 88 GLN A CA 1
ATOM 681 C C . GLN A 1 88 ? -6.362 11.630 7.444 1.00 88.50 88 GLN A C 1
ATOM 683 O O . GLN A 1 88 ? -7.170 11.987 6.590 1.00 88.50 88 GLN A O 1
ATOM 688 N N . MET A 1 89 ? -5.258 12.338 7.696 1.00 80.44 89 MET A N 1
ATOM 689 C CA . MET A 1 89 ? -4.807 13.402 6.799 1.00 80.44 89 MET A CA 1
ATOM 690 C C . MET A 1 89 ? -3.433 13.086 6.227 1.00 80.44 89 MET A C 1
ATOM 692 O O . MET A 1 89 ? -2.506 12.656 6.922 1.00 80.44 89 MET A O 1
ATOM 696 N N . PHE A 1 90 ? -3.302 13.326 4.924 1.00 77.69 90 PHE A N 1
ATOM 697 C CA . PHE A 1 90 ? -2.088 13.053 4.174 1.00 77.69 90 PHE A CA 1
ATOM 698 C C . PHE A 1 90 ? -0.875 13.714 4.839 1.00 77.69 90 PHE A C 1
ATOM 700 O O . PHE A 1 90 ? -0.804 14.936 4.971 1.00 77.69 90 PHE A O 1
ATOM 707 N N . ARG A 1 91 ? 0.080 12.886 5.287 1.00 70.50 91 ARG A N 1
ATOM 708 C CA . ARG A 1 91 ? 1.324 13.286 5.982 1.00 70.50 91 ARG A CA 1
ATOM 709 C C . ARG A 1 91 ? 1.148 14.047 7.309 1.00 70.50 91 ARG A C 1
ATOM 711 O O . ARG A 1 91 ? 2.150 14.328 7.962 1.00 70.50 91 ARG A O 1
ATOM 718 N N . ARG A 1 92 ? -0.081 14.338 7.740 1.00 72.00 92 ARG A N 1
ATOM 719 C CA . ARG A 1 92 ? -0.427 15.007 9.004 1.00 72.00 92 ARG A CA 1
ATOM 720 C C . ARG A 1 92 ? -1.471 14.164 9.725 1.00 72.00 92 ARG A C 1
ATOM 722 O O . ARG A 1 92 ? -2.656 14.441 9.684 1.00 72.00 92 ARG A O 1
ATOM 729 N N . ASP A 1 93 ? -1.031 13.071 10.322 1.00 82.06 93 ASP A N 1
ATOM 730 C CA . ASP A 1 93 ? -1.937 12.147 10.997 1.00 82.06 93 ASP A CA 1
ATOM 731 C C . ASP A 1 93 ? -2.563 12.797 12.238 1.00 82.06 93 ASP A C 1
ATOM 733 O O . ASP A 1 93 ? -1.845 13.179 13.159 1.00 82.06 93 ASP A O 1
ATOM 737 N N . SER A 1 94 ? -3.890 12.935 12.236 1.00 90.88 94 SER A N 1
ATOM 738 C CA . SER A 1 94 ? -4.683 13.449 13.365 1.00 90.88 94 SER A CA 1
ATOM 739 C C . SER A 1 94 ? -5.568 12.379 13.991 1.00 90.88 94 SER A C 1
ATOM 741 O O . SER A 1 94 ? -6.482 12.691 14.754 1.00 90.88 94 SER A O 1
ATOM 743 N N . THR A 1 95 ? -5.312 11.117 13.649 1.00 94.06 95 THR A N 1
ATOM 744 C CA . THR A 1 95 ? -6.025 9.978 14.213 1.00 94.06 95 THR A CA 1
ATOM 745 C C . THR A 1 95 ? -5.852 9.993 15.738 1.00 94.06 95 THR A C 1
ATOM 747 O O . THR A 1 95 ? -4.710 10.089 16.218 1.00 94.06 95 THR A O 1
ATOM 750 N N . PRO A 1 96 ? -6.952 9.930 16.514 1.00 94.62 96 PRO A N 1
ATOM 751 C CA . PRO A 1 96 ? -6.890 9.864 17.971 1.00 94.62 96 PRO A CA 1
ATOM 752 C C . PRO A 1 96 ? -6.061 8.667 18.441 1.00 94.62 96 PRO A C 1
ATOM 754 O O . PRO A 1 96 ? -5.975 7.662 17.741 1.00 94.62 96 PRO A O 1
ATOM 757 N N . ASP A 1 97 ? -5.476 8.745 19.636 1.00 95.75 97 ASP A N 1
ATOM 758 C CA . ASP A 1 97 ? -4.640 7.654 20.160 1.00 95.75 97 ASP A CA 1
ATOM 759 C C . ASP A 1 97 ? -5.427 6.354 20.373 1.00 95.75 97 ASP A C 1
ATOM 761 O O . ASP A 1 97 ? -4.872 5.272 20.206 1.00 95.75 97 ASP A O 1
ATOM 765 N N . ASN A 1 98 ? -6.728 6.460 20.664 1.00 96.88 98 ASN A N 1
ATOM 766 C CA . ASN A 1 98 ? -7.652 5.331 20.712 1.00 96.88 98 ASN A CA 1
ATOM 767 C C . ASN A 1 98 ? -8.779 5.529 19.695 1.00 96.88 98 ASN A C 1
ATOM 769 O O . ASN A 1 98 ? -9.406 6.589 19.645 1.00 96.88 98 ASN A O 1
ATOM 773 N N . VAL A 1 99 ? -9.056 4.496 18.907 1.00 96.56 99 VAL A N 1
ATOM 774 C CA . VAL A 1 99 ? -10.068 4.490 17.847 1.00 96.56 99 VAL A CA 1
ATOM 775 C C . VAL A 1 99 ? -11.036 3.339 18.088 1.00 96.56 99 VAL A C 1
AT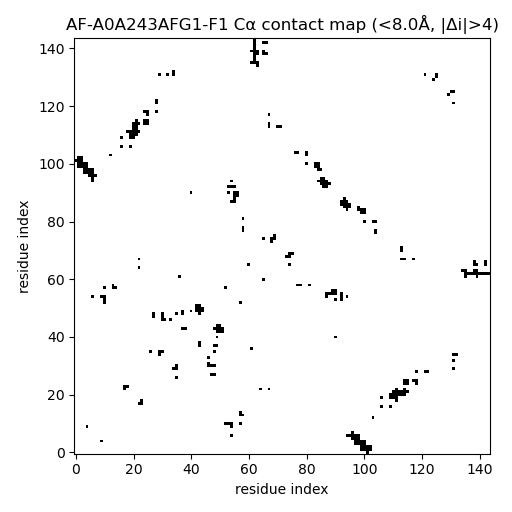OM 777 O O . VAL A 1 99 ? -10.644 2.271 18.555 1.00 96.56 99 VAL A O 1
ATOM 780 N N . ARG A 1 100 ? -12.314 3.546 17.758 1.00 96.50 100 ARG A N 1
ATOM 781 C CA . ARG A 1 100 ? -13.314 2.478 17.776 1.00 96.50 100 ARG A CA 1
ATOM 782 C C . ARG A 1 100 ? -13.482 1.883 16.388 1.00 96.50 100 ARG A C 1
ATOM 784 O O . ARG A 1 100 ? -13.829 2.609 15.465 1.00 96.50 100 ARG A O 1
ATOM 791 N N . ILE A 1 101 ? -13.295 0.573 16.278 1.00 96.12 101 ILE A N 1
ATOM 792 C CA . ILE A 1 101 ? -13.455 -0.194 15.035 1.00 96.12 101 ILE A CA 1
ATOM 793 C C . ILE A 1 101 ? -14.434 -1.344 15.252 1.00 96.12 101 ILE A C 1
ATOM 795 O O . ILE A 1 101 ? -14.623 -1.795 16.384 1.00 96.12 101 ILE A O 1
ATOM 799 N N . LYS A 1 102 ? -15.066 -1.854 14.194 1.00 96.38 102 LYS A N 1
ATOM 800 C CA . LYS A 1 102 ? -15.901 -3.064 14.307 1.00 96.38 102 LYS A CA 1
ATOM 801 C C . LYS A 1 102 ? -15.059 -4.318 14.539 1.00 96.38 102 LYS A C 1
ATOM 803 O O . LYS A 1 102 ?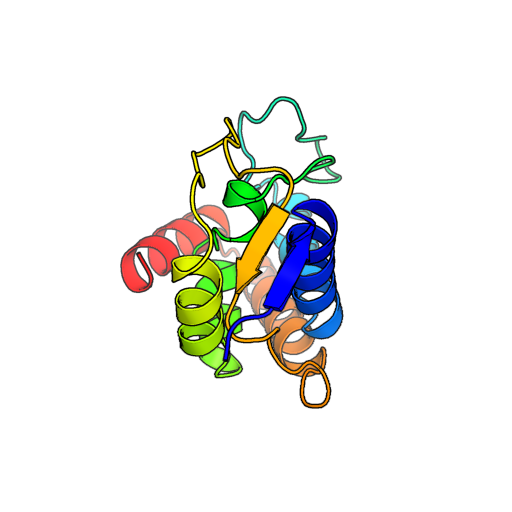 -15.351 -5.093 15.448 1.00 96.38 102 LYS A O 1
ATOM 808 N N . SER A 1 103 ? -14.024 -4.500 13.726 1.00 96.38 103 SER A N 1
ATOM 809 C CA . SER A 1 103 ? -13.102 -5.635 13.780 1.00 96.38 103 SER A CA 1
ATOM 810 C C . SER A 1 103 ? -11.868 -5.365 12.922 1.00 96.38 103 SER A C 1
ATOM 812 O O . SER A 1 103 ? -11.917 -4.567 11.989 1.00 96.38 103 SER A O 1
ATOM 814 N N . PHE A 1 104 ? -10.776 -6.069 13.209 1.00 97.62 104 PHE A N 1
ATOM 815 C CA . PHE A 1 104 ? -9.637 -6.148 12.300 1.00 97.62 104 PHE A CA 1
ATOM 816 C C . PHE A 1 104 ? -9.946 -7.056 11.103 1.00 97.62 104 PHE A C 1
ATOM 818 O O . PHE A 1 104 ? -10.729 -8.000 11.225 1.00 97.62 104 PHE A O 1
ATOM 825 N N . ILE A 1 105 ? -9.294 -6.783 9.971 1.00 97.12 105 ILE A N 1
ATOM 826 C CA . ILE A 1 105 ? -9.267 -7.667 8.795 1.00 97.12 105 ILE A CA 1
ATOM 827 C C . ILE A 1 105 ? -8.668 -9.024 9.193 1.00 97.12 105 ILE A C 1
ATOM 829 O O . ILE A 1 105 ? -7.613 -9.060 9.836 1.00 97.12 105 ILE A O 1
ATOM 833 N N . ASP A 1 106 ? -9.308 -10.131 8.803 1.00 95.81 106 ASP A N 1
ATOM 834 C CA . ASP A 1 106 ? -8.821 -11.481 9.120 1.00 95.81 106 ASP A CA 1
ATOM 835 C C . ASP A 1 106 ? -7.640 -11.871 8.224 1.00 95.81 106 ASP A C 1
ATOM 837 O O . ASP A 1 106 ? -7.754 -12.033 7.011 1.00 95.81 106 ASP A O 1
ATOM 841 N N . MET A 1 107 ? -6.485 -12.084 8.847 1.00 95.69 107 MET A N 1
ATOM 842 C CA . MET A 1 107 ? -5.253 -12.407 8.140 1.00 95.69 107 MET A CA 1
ATOM 843 C C . MET A 1 107 ? -5.060 -13.902 7.865 1.00 95.69 107 MET A C 1
ATOM 845 O O . MET A 1 107 ? -4.138 -14.261 7.137 1.00 95.69 107 MET A O 1
ATOM 849 N N . LYS A 1 108 ? -5.897 -14.797 8.412 1.00 93.12 108 LYS A N 1
ATOM 850 C CA . LYS A 1 108 ? -5.688 -16.260 8.325 1.00 93.12 108 LYS A CA 1
ATOM 851 C C . LYS A 1 108 ? -5.637 -16.803 6.899 1.00 93.12 108 LYS A C 1
ATOM 853 O O . LYS A 1 108 ? -5.044 -17.853 6.671 1.00 93.12 108 LYS A O 1
ATOM 858 N N . LYS A 1 109 ? -6.306 -16.126 5.965 1.00 90.25 109 LYS A N 1
ATOM 859 C CA . LYS A 1 109 ? -6.387 -16.522 4.553 1.00 90.25 109 LYS A CA 1
ATOM 860 C C . LYS A 1 109 ? -5.410 -15.761 3.658 1.00 90.25 109 LYS A C 1
ATOM 862 O O . LYS A 1 109 ? -5.362 -16.042 2.466 1.00 90.25 109 LYS A O 1
ATOM 867 N N . LEU A 1 110 ? -4.674 -14.795 4.207 1.00 95.12 110 LEU A N 1
ATOM 868 C CA . LEU A 1 110 ? -3.721 -14.008 3.439 1.00 95.12 110 LEU A CA 1
ATOM 869 C C . LEU A 1 110 ? -2.449 -14.816 3.203 1.00 95.12 110 LEU A C 1
ATOM 871 O O . LEU A 1 110 ? -1.924 -15.459 4.111 1.00 95.12 110 LEU A O 1
ATOM 875 N N . ASP A 1 111 ? -1.930 -14.734 1.985 1.00 95.25 111 ASP A N 1
ATOM 876 C CA . ASP A 1 111 ? -0.643 -15.303 1.624 1.00 95.25 111 ASP A CA 1
ATOM 877 C C . ASP A 1 111 ? 0.079 -14.427 0.599 1.00 95.25 111 ASP A C 1
ATOM 879 O O . ASP A 1 111 ? -0.508 -13.551 -0.041 1.00 95.25 111 ASP A O 1
ATOM 883 N N . SER A 1 112 ? 1.378 -14.671 0.445 1.00 96.69 112 SER A N 1
ATOM 884 C CA . SER A 1 112 ? 2.255 -13.823 -0.355 1.00 96.69 112 SER A CA 1
ATOM 885 C C . SER A 1 112 ? 2.275 -14.164 -1.845 1.00 96.69 112 SER A C 1
ATOM 887 O O . SER A 1 112 ? 2.942 -13.461 -2.606 1.00 96.69 112 SER A O 1
ATOM 889 N N . ARG A 1 113 ? 1.560 -15.204 -2.303 1.00 96.81 113 ARG A N 1
ATOM 890 C CA . ARG A 1 113 ? 1.650 -15.696 -3.690 1.00 96.81 113 ARG A CA 1
ATOM 891 C C . ARG A 1 113 ? 1.222 -14.636 -4.695 1.00 96.81 113 ARG A C 1
ATOM 893 O O . ARG A 1 113 ? 1.900 -14.460 -5.703 1.00 96.81 113 ARG A O 1
ATOM 900 N N . GLY A 1 114 ? 0.147 -13.899 -4.404 1.00 96.38 114 GLY A N 1
ATOM 901 C CA . GLY A 1 114 ? -0.318 -12.797 -5.255 1.00 96.38 114 GLY A CA 1
ATOM 902 C C . GLY A 1 114 ? 0.739 -11.699 -5.415 1.00 96.38 114 GLY A C 1
ATOM 903 O O . GLY A 1 114 ? 1.031 -11.272 -6.532 1.00 96.38 114 GLY A O 1
ATOM 904 N N . GLY A 1 115 ? 1.382 -11.301 -4.312 1.00 97.38 115 GLY A N 1
ATOM 905 C CA . GLY A 1 115 ? 2.471 -10.325 -4.334 1.00 97.38 115 GLY A CA 1
ATOM 906 C C . GLY A 1 115 ? 3.704 -10.820 -5.091 1.00 97.38 115 GLY A C 1
ATOM 907 O O . GLY A 1 115 ? 4.270 -10.073 -5.885 1.00 97.38 115 GLY A O 1
ATOM 908 N N . LEU A 1 116 ? 4.102 -12.080 -4.896 1.00 98.06 116 LEU A N 1
ATOM 909 C CA . LEU A 1 116 ? 5.247 -12.679 -5.591 1.00 98.06 116 LEU A CA 1
ATOM 910 C C . LEU A 1 116 ? 5.007 -12.800 -7.103 1.00 98.06 116 LEU A C 1
ATOM 912 O O . LEU A 1 116 ? 5.876 -12.429 -7.889 1.00 98.06 116 LEU A O 1
ATOM 916 N N . LEU A 1 117 ? 3.808 -13.215 -7.519 1.00 98.12 117 LEU A N 1
ATOM 917 C CA . LEU A 1 117 ? 3.441 -13.259 -8.934 1.00 98.12 117 LEU A CA 1
ATOM 918 C C . LEU A 1 117 ? 3.462 -11.859 -9.566 1.00 98.12 117 LEU A C 1
ATOM 920 O O . LEU A 1 117 ? 3.911 -11.685 -10.700 1.00 98.12 117 LEU A O 1
ATOM 924 N N . LEU A 1 118 ? 3.002 -10.837 -8.838 1.00 98.00 118 LEU A N 1
ATOM 925 C CA . LEU A 1 118 ? 3.081 -9.459 -9.317 1.00 98.00 118 LEU A CA 1
ATOM 926 C C . LEU A 1 118 ? 4.536 -8.987 -9.453 1.00 98.00 118 LEU A C 1
ATOM 928 O O . LEU A 1 118 ? 4.858 -8.311 -10.425 1.00 98.00 118 LEU A O 1
ATOM 932 N N . VAL A 1 119 ? 5.430 -9.374 -8.539 1.00 98.06 119 VAL A N 1
ATOM 933 C CA . VAL A 1 119 ? 6.870 -9.084 -8.653 1.00 98.06 119 VAL A CA 1
ATOM 934 C C . VAL A 1 119 ? 7.455 -9.667 -9.939 1.00 98.06 119 VAL A C 1
ATOM 936 O O . VAL A 1 119 ? 8.153 -8.954 -10.658 1.00 98.06 119 VAL A O 1
ATOM 939 N N . GLU A 1 120 ? 7.155 -10.925 -10.266 1.00 98.12 120 GLU A N 1
ATOM 940 C CA . GLU A 1 120 ? 7.612 -11.563 -11.511 1.00 98.12 120 GLU A CA 1
ATOM 941 C C . GLU A 1 120 ? 7.115 -10.815 -12.754 1.00 98.12 120 GLU A C 1
ATOM 943 O O . GLU A 1 120 ? 7.893 -10.529 -13.671 1.00 98.12 120 GLU A O 1
ATOM 948 N N . ARG A 1 121 ? 5.836 -10.419 -12.757 1.00 97.88 121 ARG A N 1
ATOM 949 C CA . ARG A 1 121 ? 5.235 -9.635 -13.846 1.00 97.88 121 ARG A CA 1
ATOM 950 C C . ARG A 1 121 ? 5.882 -8.262 -13.995 1.00 97.88 121 ARG A C 1
ATOM 952 O O . ARG A 1 121 ? 6.191 -7.860 -15.111 1.00 97.88 121 ARG A O 1
ATOM 959 N N . LEU A 1 122 ? 6.113 -7.550 -12.890 1.00 97.62 122 LEU A N 1
ATOM 960 C CA . LEU A 1 122 ? 6.755 -6.235 -12.920 1.00 97.62 122 LEU A CA 1
ATOM 961 C C . LEU A 1 122 ? 8.207 -6.326 -13.396 1.00 97.62 122 LEU A C 1
ATOM 963 O O . LEU A 1 122 ? 8.629 -5.499 -14.198 1.00 97.62 122 LEU A O 1
ATOM 967 N N . ASN A 1 123 ? 8.960 -7.337 -12.956 1.00 97.56 123 ASN A N 1
ATOM 968 C CA . ASN A 1 123 ? 10.326 -7.557 -13.433 1.00 97.56 123 ASN A CA 1
ATOM 969 C C . ASN A 1 123 ? 10.360 -7.839 -14.940 1.00 97.56 123 ASN A C 1
ATOM 971 O O . ASN A 1 123 ? 11.178 -7.251 -15.641 1.00 97.56 123 ASN A O 1
ATOM 975 N N . SER A 1 124 ? 9.450 -8.681 -15.437 1.00 97.81 124 SER A N 1
ATOM 976 C CA . SER A 1 124 ? 9.331 -8.969 -16.874 1.00 97.81 124 SER A CA 1
ATOM 977 C C . SER A 1 124 ? 8.980 -7.700 -17.660 1.00 97.81 124 SER A C 1
ATOM 979 O O . SER A 1 124 ? 9.657 -7.360 -18.624 1.00 97.81 124 SER A O 1
ATOM 981 N N . TYR A 1 125 ? 8.006 -6.922 -17.173 1.00 97.25 125 TYR A N 1
ATOM 982 C CA . TYR A 1 125 ? 7.628 -5.634 -17.761 1.00 97.25 125 TYR A CA 1
ATOM 983 C C . TYR A 1 125 ? 8.814 -4.663 -17.861 1.00 97.25 125 TYR A C 1
ATOM 985 O O . TYR A 1 125 ? 9.003 -4.026 -18.893 1.00 97.25 125 TYR A O 1
ATOM 993 N N . ILE A 1 126 ? 9.643 -4.564 -16.817 1.00 96.38 126 ILE A N 1
ATOM 994 C CA . ILE A 1 126 ? 10.847 -3.719 -16.827 1.00 96.38 126 ILE A CA 1
ATOM 995 C C . ILE A 1 126 ? 11.884 -4.240 -17.831 1.00 96.38 126 ILE A C 1
ATOM 997 O O . ILE A 1 126 ? 12.470 -3.444 -18.562 1.00 96.38 126 ILE A O 1
ATOM 1001 N N . GLN A 1 127 ? 12.115 -5.557 -17.885 1.00 96.31 127 GLN A N 1
ATOM 1002 C CA . GLN A 1 127 ? 13.057 -6.175 -18.830 1.00 96.31 127 GLN A CA 1
ATOM 1003 C C . GLN A 1 127 ? 12.675 -5.913 -20.292 1.00 96.31 127 GLN A C 1
ATOM 1005 O O . GLN A 1 127 ? 13.551 -5.752 -21.137 1.00 96.31 127 GLN A O 1
ATOM 1010 N N . GLU A 1 128 ? 11.379 -5.798 -20.573 1.00 97.12 128 GLU A N 1
ATOM 1011 C CA . GLU A 1 128 ? 10.833 -5.441 -21.885 1.00 97.12 128 GLU A CA 1
ATOM 1012 C C . GLU A 1 128 ? 10.867 -3.923 -22.175 1.00 97.12 128 GLU A C 1
ATOM 1014 O O . GLU A 1 128 ? 10.382 -3.473 -23.213 1.00 97.12 128 GLU A O 1
ATOM 1019 N N . GLY A 1 129 ? 11.454 -3.111 -21.287 1.00 96.06 129 GLY A N 1
ATOM 1020 C CA . GLY A 1 129 ? 11.564 -1.655 -21.439 1.00 96.06 129 GLY A CA 1
ATOM 1021 C C . GLY A 1 129 ? 10.374 -0.867 -20.880 1.00 96.06 129 GLY A C 1
ATOM 1022 O O . GLY A 1 129 ? 10.199 0.311 -21.202 1.00 96.06 129 GLY A O 1
ATOM 1023 N N . GLY A 1 130 ? 9.545 -1.501 -20.053 1.00 96.19 130 GLY A N 1
ATOM 1024 C CA . GLY A 1 130 ? 8.410 -0.882 -19.384 1.00 96.19 130 GLY A CA 1
ATOM 1025 C C . GLY A 1 130 ? 8.799 0.204 -18.373 1.00 96.19 130 GLY A C 1
ATOM 1026 O O . GLY A 1 130 ? 9.816 0.127 -17.686 1.00 96.19 130 GLY A O 1
ATOM 1027 N N . ASP A 1 131 ? 7.943 1.220 -18.244 1.00 95.81 131 ASP A N 1
ATOM 1028 C CA . ASP A 1 131 ? 8.120 2.352 -17.329 1.00 95.81 131 ASP A CA 1
ATOM 1029 C C . ASP A 1 131 ? 7.157 2.208 -16.142 1.00 95.81 131 ASP A C 1
ATOM 1031 O O . ASP A 1 131 ? 5.948 2.436 -16.261 1.00 95.81 131 ASP A O 1
ATOM 1035 N N . ILE A 1 132 ? 7.702 1.839 -14.979 1.00 94.69 132 ILE A N 1
ATOM 1036 C CA . ILE A 1 132 ? 6.936 1.653 -13.737 1.00 94.69 132 ILE A CA 1
ATOM 1037 C C . ILE A 1 132 ? 6.183 2.922 -13.330 1.00 94.69 132 ILE A C 1
ATOM 1039 O O . ILE A 1 132 ? 5.055 2.835 -12.850 1.00 94.69 132 ILE A O 1
ATOM 1043 N N . GLY A 1 133 ? 6.753 4.105 -13.560 1.00 92.88 133 GLY A N 1
ATOM 1044 C CA . GLY A 1 133 ? 6.095 5.369 -13.248 1.00 92.88 133 GLY A CA 1
ATOM 1045 C C . GLY A 1 133 ? 4.880 5.627 -14.142 1.00 92.88 133 GLY A C 1
ATOM 1046 O O . GLY A 1 133 ? 3.861 6.139 -13.673 1.00 92.88 133 GLY A O 1
ATOM 1047 N N . LYS A 1 134 ? 4.943 5.258 -15.430 1.00 95.06 134 LYS A N 1
ATOM 1048 C CA . LYS A 1 134 ? 3.774 5.299 -16.331 1.00 95.06 134 LYS A CA 1
ATOM 1049 C C . LYS A 1 134 ? 2.712 4.282 -15.926 1.00 95.06 134 LYS A C 1
ATOM 1051 O O . LYS A 1 134 ? 1.538 4.652 -15.898 1.00 95.06 134 LYS A O 1
ATOM 1056 N N . LEU A 1 135 ? 3.112 3.054 -15.598 1.00 95.94 135 LEU A N 1
ATOM 1057 C CA . LEU A 1 135 ? 2.197 2.009 -15.134 1.00 95.94 135 LEU A CA 1
ATOM 1058 C C . LEU A 1 135 ? 1.465 2.440 -13.858 1.00 95.94 135 LEU A C 1
ATOM 1060 O O . LEU A 1 135 ? 0.240 2.391 -13.804 1.00 95.94 135 LEU A O 1
ATOM 1064 N N . GLU A 1 136 ? 2.200 2.946 -12.869 1.00 94.75 136 GLU A N 1
ATOM 1065 C CA . GLU A 1 136 ? 1.642 3.463 -11.619 1.00 94.75 136 GLU A CA 1
ATOM 1066 C C . GLU A 1 136 ? 0.626 4.586 -11.872 1.00 94.75 136 GLU A C 1
ATOM 1068 O O . GLU A 1 136 ? -0.478 4.548 -11.334 1.00 94.75 136 GLU A O 1
ATOM 1073 N N . ARG A 1 137 ? 0.937 5.550 -12.751 1.00 93.75 137 ARG A N 1
ATOM 1074 C CA . ARG A 1 137 ? -0.016 6.611 -13.129 1.00 93.75 137 ARG A CA 1
ATOM 1075 C C . ARG A 1 137 ? -1.262 6.075 -13.831 1.00 93.75 137 ARG A C 1
ATOM 1077 O O . ARG A 1 137 ? -2.331 6.656 -13.674 1.00 93.75 137 ARG A O 1
ATOM 1084 N N . HIS A 1 138 ? -1.130 5.028 -14.641 1.00 95.69 138 HIS A N 1
ATOM 1085 C CA . HIS A 1 138 ? -2.263 4.405 -15.320 1.00 95.69 138 HIS A CA 1
ATOM 1086 C C . HIS A 1 138 ? -3.178 3.682 -14.324 1.00 95.69 138 HIS A C 1
ATOM 1088 O O . HIS A 1 138 ? -4.379 3.947 -14.290 1.00 95.69 138 HIS A O 1
ATOM 1094 N N . LEU A 1 139 ? -2.603 2.840 -13.464 1.00 96.19 139 LEU A N 1
ATOM 1095 C CA . LEU A 1 139 ? -3.351 2.114 -12.439 1.00 96.19 139 LEU A CA 1
ATOM 1096 C C . LEU A 1 139 ? -3.982 3.074 -11.427 1.00 96.19 139 LEU A C 1
ATOM 1098 O O . LEU A 1 139 ? -5.151 2.922 -11.089 1.00 96.19 139 LEU A O 1
ATOM 1102 N N . SER A 1 140 ? -3.273 4.132 -11.029 1.00 93.06 140 SER A N 1
ATOM 1103 C CA . SER A 1 140 ? -3.818 5.166 -10.146 1.00 93.06 140 SER A CA 1
ATOM 1104 C C . SER A 1 140 ? -5.076 5.843 -10.699 1.00 93.06 140 SER A C 1
ATOM 1106 O O . SER A 1 140 ? -5.886 6.281 -9.901 1.00 93.06 140 SER A O 1
ATOM 1108 N N . LYS A 1 141 ? -5.266 5.927 -12.024 1.00 93.88 141 LYS A N 1
ATOM 1109 C CA . LYS A 1 141 ? -6.507 6.452 -12.637 1.00 93.88 141 LYS A CA 1
ATOM 1110 C C . LYS A 1 141 ? -7.643 5.432 -12.702 1.00 93.88 141 LYS A C 1
ATOM 1112 O O . LYS A 1 141 ? -8.770 5.800 -12.995 1.00 93.88 141 LYS A O 1
ATOM 1117 N N . THR A 1 142 ? -7.314 4.154 -12.559 1.00 93.94 142 THR A N 1
ATOM 1118 C CA . THR A 1 142 ? -8.288 3.058 -12.615 1.00 93.94 142 THR A CA 1
ATOM 1119 C C . THR A 1 142 ? -8.879 2.802 -11.233 1.00 93.94 142 THR A C 1
ATOM 1121 O O . THR A 1 142 ? -10.054 2.479 -11.122 1.00 93.94 142 THR A O 1
ATOM 1124 N N . TYR A 1 143 ? -8.058 2.962 -10.192 1.00 89.69 143 TYR A N 1
ATOM 1125 C CA . TYR A 1 143 ? -8.411 2.631 -8.813 1.00 89.69 143 TYR A CA 1
ATOM 1126 C C . TYR A 1 143 ? -8.673 3.841 -7.899 1.00 89.69 143 TYR A C 1
ATOM 1128 O O . TYR A 1 143 ? -9.142 3.622 -6.784 1.00 89.69 143 TYR A O 1
ATOM 1136 N N . ASN A 1 144 ? -8.371 5.077 -8.326 1.00 70.06 144 ASN A N 1
ATOM 1137 C CA . ASN A 1 144 ? -8.699 6.309 -7.586 1.00 70.06 144 ASN A CA 1
ATOM 1138 C C . ASN A 1 144 ? -9.672 7.198 -8.357 1.00 70.06 144 ASN A C 1
ATOM 1140 O O . ASN A 1 144 ? -9.559 7.242 -9.604 1.00 70.06 144 ASN A O 1
#